Protein AF-A0A7C3TKZ7-F1 (afdb_monomer_lite)

Structure (mmCIF, N/CA/C/O backbone):
data_AF-A0A7C3TKZ7-F1
#
_entry.id   AF-A0A7C3TKZ7-F1
#
loop_
_atom_site.group_PDB
_atom_site.id
_atom_site.type_symbol
_atom_site.label_atom_id
_atom_site.label_alt_id
_atom_site.label_comp_id
_atom_site.label_asym_id
_atom_site.label_entity_id
_atom_site.label_seq_id
_atom_site.pdbx_PDB_ins_code
_atom_site.Cartn_x
_atom_site.Cartn_y
_atom_site.Cartn_z
_atom_site.occupancy
_atom_site.B_iso_or_equiv
_atom_site.auth_seq_id
_atom_site.auth_comp_id
_atom_site.auth_asym_id
_atom_site.auth_atom_id
_atom_site.pdbx_PDB_model_num
ATOM 1 N N . MET A 1 1 ? -30.730 15.192 33.725 1.00 57.97 1 MET A N 1
ATOM 2 C CA . MET A 1 1 ? -30.489 16.047 32.536 1.00 57.97 1 MET A CA 1
ATOM 3 C C . MET A 1 1 ? -29.014 16.047 32.094 1.00 57.97 1 MET A C 1
ATOM 5 O O . MET A 1 1 ? -28.766 15.940 30.903 1.00 57.97 1 MET A O 1
ATOM 9 N N . VAL A 1 2 ? -28.043 16.027 33.022 1.00 59.97 2 VAL A N 1
ATOM 10 C CA . VAL A 1 2 ? -26.583 15.966 32.746 1.00 59.97 2 VAL A CA 1
ATOM 11 C C . VAL A 1 2 ? -26.141 14.736 31.927 1.00 59.97 2 VAL A C 1
ATOM 13 O O . VAL A 1 2 ? -25.330 14.851 31.014 1.00 59.97 2 VAL A O 1
ATOM 16 N N . PHE A 1 3 ? -26.729 13.562 32.181 1.00 57.31 3 PHE A N 1
ATOM 17 C CA . PHE A 1 3 ? -26.354 12.312 31.500 1.00 57.31 3 PHE A CA 1
ATOM 18 C C . PHE A 1 3 ? -26.646 12.330 29.987 1.00 57.31 3 PHE A C 1
ATOM 20 O O . PHE A 1 3 ? -25.846 11.860 29.186 1.00 57.31 3 PHE A O 1
ATOM 27 N N . LYS A 1 4 ? -27.773 12.928 29.578 1.00 59.22 4 LYS A N 1
ATOM 28 C CA . LYS A 1 4 ? -28.195 12.996 28.169 1.00 59.22 4 LYS A CA 1
ATOM 29 C C . LYS A 1 4 ? -27.336 13.982 27.367 1.00 59.22 4 LYS A C 1
ATOM 31 O O . LYS A 1 4 ? -27.071 13.746 26.193 1.00 59.22 4 LYS A O 1
ATOM 36 N N . HIS A 1 5 ? -26.864 15.048 28.018 1.00 60.22 5 HIS A N 1
ATOM 37 C CA . HIS A 1 5 ? -25.990 16.039 27.395 1.00 60.22 5 HIS A CA 1
ATOM 38 C C . HIS A 1 5 ? -24.574 15.489 27.157 1.00 60.22 5 HIS A C 1
ATOM 40 O O . HIS A 1 5 ? -24.040 15.672 26.067 1.00 60.22 5 HIS A O 1
ATOM 46 N N . ASN A 1 6 ? -24.025 14.720 28.109 1.00 61.03 6 ASN A N 1
ATOM 47 C CA . ASN A 1 6 ? -22.733 14.039 27.944 1.00 61.03 6 ASN A CA 1
ATOM 48 C C . ASN A 1 6 ? -22.748 12.977 26.834 1.00 61.03 6 ASN A C 1
ATOM 50 O O . ASN A 1 6 ? -21.776 12.853 26.096 1.00 61.03 6 ASN A O 1
ATOM 54 N N . VAL A 1 7 ? -23.846 12.230 26.678 1.00 67.69 7 VAL A N 1
ATOM 55 C CA . VAL A 1 7 ? -23.975 11.237 25.595 1.00 67.69 7 VAL A CA 1
ATOM 56 C C . VAL A 1 7 ? -24.020 11.916 24.222 1.00 67.69 7 VAL A C 1
ATOM 58 O O . VAL A 1 7 ? -23.320 11.486 23.310 1.00 67.69 7 VAL A O 1
ATOM 61 N N . LEU A 1 8 ? -24.780 13.009 24.084 1.00 63.38 8 LEU A N 1
ATOM 62 C CA . LEU A 1 8 ? -24.840 13.790 22.843 1.00 63.38 8 LEU A CA 1
ATOM 63 C C . LEU A 1 8 ? -23.484 14.412 22.490 1.00 63.38 8 LEU A C 1
ATOM 65 O O . LEU A 1 8 ? -23.022 14.260 21.361 1.00 63.38 8 LEU A O 1
ATOM 69 N N . PHE A 1 9 ? -22.811 15.029 23.461 1.00 62.09 9 PHE A N 1
ATOM 70 C CA . PHE A 1 9 ? -21.499 15.642 23.252 1.00 62.09 9 PHE A CA 1
ATOM 71 C C . PHE A 1 9 ? -20.433 14.606 22.856 1.00 62.09 9 PHE A C 1
ATOM 73 O O . PHE A 1 9 ? -19.711 14.800 21.879 1.00 62.09 9 PHE A O 1
ATOM 80 N N . ASN A 1 10 ? -20.396 13.452 23.533 1.00 63.50 10 ASN A N 1
ATOM 81 C CA . ASN A 1 10 ? -19.488 12.359 23.178 1.00 63.50 10 ASN A CA 1
ATOM 82 C C . ASN A 1 10 ? -19.798 11.762 21.797 1.00 63.50 10 ASN A C 1
ATOM 84 O O . ASN A 1 10 ? -18.872 11.414 21.066 1.00 63.50 10 ASN A O 1
ATOM 88 N N . SER A 1 11 ? -21.076 11.672 21.412 1.00 62.91 11 SER A N 1
ATOM 89 C CA . SER A 1 11 ? -21.470 11.180 20.086 1.00 62.91 11 SER A CA 1
ATOM 90 C C . SER A 1 11 ? -21.060 12.134 18.956 1.00 62.91 11 SER A C 1
ATOM 92 O O . SER A 1 11 ? -20.564 11.671 17.930 1.00 62.91 11 SER A O 1
ATOM 94 N N . MET A 1 12 ? -21.166 13.451 19.175 1.00 56.91 12 MET A N 1
ATOM 95 C CA . MET A 1 12 ? -20.722 14.475 18.220 1.00 56.91 12 MET A CA 1
ATOM 96 C C . MET A 1 12 ? -19.197 14.485 18.066 1.00 56.91 12 MET A C 1
ATOM 98 O O . MET A 1 12 ? -18.680 14.463 16.949 1.00 56.91 12 MET A O 1
ATOM 102 N N . MET A 1 13 ? -18.460 14.429 19.179 1.00 60.38 13 MET A N 1
ATOM 103 C CA . MET A 1 13 ? -16.994 14.370 19.146 1.00 60.38 13 MET A CA 1
ATOM 104 C C . MET A 1 13 ? -16.486 13.083 18.475 1.00 60.38 13 MET A C 1
ATOM 106 O O . MET A 1 13 ? -15.504 13.101 17.727 1.00 60.38 13 MET A O 1
ATOM 110 N N . ALA A 1 14 ? -17.172 11.955 18.691 1.00 62.72 14 ALA A N 1
ATOM 111 C CA . ALA A 1 14 ? -16.869 10.700 18.008 1.00 62.72 14 ALA A CA 1
ATOM 112 C C . ALA A 1 14 ? -17.166 10.772 16.499 1.00 62.72 14 ALA A C 1
ATOM 114 O O . ALA A 1 14 ? -16.386 10.239 15.704 1.00 62.72 14 ALA A O 1
ATOM 115 N N . SER A 1 15 ? -18.243 11.451 16.080 1.00 63.72 15 SER A N 1
ATOM 116 C CA . SER A 1 15 ? -18.554 11.630 14.657 1.00 63.72 15 SER A CA 1
ATOM 117 C C . SER A 1 15 ? -17.550 12.532 13.938 1.00 63.72 15 SER A C 1
ATOM 119 O O . SER A 1 15 ? -17.094 12.163 12.857 1.00 63.72 15 SER A O 1
ATOM 121 N N . GLU A 1 16 ? -17.122 13.642 14.549 1.00 61.22 16 GLU A N 1
ATOM 122 C CA . GLU A 1 16 ? -16.124 14.548 13.955 1.00 61.22 16 GLU A CA 1
ATOM 123 C C . GLU A 1 16 ? -14.750 13.876 13.817 1.00 61.22 16 GLU A C 1
ATOM 125 O O . GLU A 1 16 ? -14.084 13.980 12.781 1.00 61.22 16 GLU A O 1
ATOM 130 N N . SER A 1 17 ? -14.337 13.114 14.836 1.00 79.62 17 SER A N 1
ATOM 131 C CA . SER A 1 17 ? -13.114 12.306 14.783 1.00 79.62 17 SER A CA 1
ATOM 132 C C . SER A 1 17 ? -13.168 11.278 13.647 1.00 79.62 17 SER A C 1
ATOM 134 O O . SER A 1 17 ? -12.199 11.110 12.901 1.00 79.62 17 SER A O 1
ATOM 136 N N . ASN A 1 18 ? -14.315 10.620 13.462 1.00 85.81 18 ASN A N 1
ATOM 137 C CA . ASN A 1 18 ? -14.509 9.645 12.394 1.00 85.81 18 ASN A CA 1
ATOM 138 C C . ASN A 1 18 ? -14.492 10.279 11.004 1.00 85.81 18 ASN A C 1
ATOM 140 O O . ASN A 1 18 ? -13.807 9.759 10.124 1.00 85.81 18 ASN A O 1
ATOM 144 N N . GLU A 1 19 ? -15.168 11.409 10.806 1.00 89.69 19 GLU A N 1
ATOM 145 C CA . GLU A 1 19 ? -15.162 12.120 9.525 1.00 89.69 19 GLU A CA 1
ATOM 146 C C . GLU A 1 19 ? -13.739 12.518 9.112 1.00 89.69 19 GLU A C 1
ATOM 148 O O . GLU A 1 19 ? -13.318 12.289 7.973 1.00 89.69 19 GLU A O 1
ATOM 153 N N . LYS A 1 20 ? -12.952 13.032 10.064 1.00 92.12 20 LYS A N 1
ATOM 154 C CA . LYS A 1 20 ? -11.538 13.344 9.843 1.00 92.12 20 LYS A CA 1
ATOM 155 C C . LYS A 1 20 ? -10.739 12.105 9.437 1.00 92.12 20 LYS A C 1
ATOM 157 O O . LYS A 1 20 ? -9.969 12.167 8.479 1.00 92.12 20 LYS A O 1
ATOM 162 N N . ASN A 1 21 ? -10.926 10.981 10.131 1.00 93.88 21 ASN A N 1
ATOM 163 C CA . ASN A 1 21 ? -10.225 9.734 9.820 1.00 93.88 21 ASN A CA 1
ATOM 164 C C . ASN A 1 21 ? -10.594 9.192 8.432 1.00 93.88 21 ASN A C 1
ATOM 166 O O . ASN A 1 21 ? -9.707 8.730 7.720 1.00 93.88 21 ASN A O 1
ATOM 170 N N . ILE A 1 22 ? -11.864 9.295 8.027 1.00 94.19 22 ILE A N 1
ATOM 171 C CA . ILE A 1 22 ? -12.341 8.900 6.693 1.00 94.19 22 ILE A CA 1
ATOM 172 C C . ILE A 1 22 ? -11.651 9.735 5.614 1.00 94.19 22 ILE A C 1
ATOM 174 O O . ILE A 1 22 ? -11.037 9.179 4.702 1.00 94.19 22 ILE A O 1
ATOM 178 N N . LYS A 1 23 ? -11.701 11.069 5.741 1.00 95.06 23 LYS A N 1
ATOM 179 C CA . LYS A 1 23 ? -11.071 11.996 4.787 1.00 95.06 23 LYS A CA 1
ATOM 180 C C . LYS A 1 23 ? -9.573 11.726 4.658 1.00 95.06 23 LYS A C 1
ATOM 182 O O . LYS A 1 23 ? -9.051 11.630 3.552 1.00 95.06 23 LYS A O 1
ATOM 187 N N . GLN A 1 24 ? -8.889 11.550 5.787 1.00 95.56 24 GLN A N 1
ATOM 188 C CA . GLN A 1 24 ? -7.461 11.246 5.803 1.00 95.56 24 GLN A CA 1
ATOM 189 C C . GLN A 1 24 ? -7.150 9.888 5.167 1.00 95.56 24 GLN A C 1
ATOM 191 O O . GLN A 1 24 ? -6.250 9.812 4.338 1.00 95.56 24 GLN A O 1
ATOM 196 N N . ALA A 1 25 ? -7.904 8.834 5.499 1.00 95.00 25 ALA A N 1
ATOM 197 C CA . ALA A 1 25 ? -7.730 7.519 4.888 1.00 95.00 25 ALA A CA 1
ATOM 198 C C . ALA A 1 25 ? -7.863 7.596 3.361 1.00 95.00 25 ALA A C 1
ATOM 200 O O . ALA A 1 25 ? -6.977 7.121 2.653 1.00 95.00 25 ALA A O 1
ATOM 201 N N . ALA A 1 26 ? -8.914 8.254 2.860 1.00 94.88 26 ALA A N 1
ATOM 202 C CA . ALA A 1 26 ? -9.144 8.427 1.428 1.00 94.88 26 ALA A CA 1
ATOM 203 C C . ALA A 1 26 ? -7.969 9.136 0.736 1.00 94.88 26 ALA A C 1
ATOM 205 O O . ALA A 1 26 ? -7.463 8.641 -0.269 1.00 94.88 26 ALA A O 1
ATOM 206 N N . ILE A 1 27 ? -7.485 10.245 1.308 1.00 96.94 27 ILE A N 1
ATOM 207 C CA . ILE A 1 27 ? -6.334 10.986 0.772 1.00 96.94 27 ILE A CA 1
ATOM 208 C C . ILE A 1 27 ? -5.080 10.108 0.754 1.00 96.94 27 ILE A C 1
ATOM 210 O O . ILE A 1 27 ? -4.385 10.052 -0.258 1.00 96.94 27 ILE A O 1
ATOM 214 N N . TYR A 1 28 ? -4.786 9.399 1.846 1.00 96.75 28 TYR A N 1
ATOM 215 C CA . TYR A 1 28 ? -3.578 8.581 1.927 1.00 96.75 28 TYR A CA 1
ATOM 216 C C . TYR A 1 28 ? -3.598 7.410 0.944 1.00 96.75 28 TYR A C 1
ATOM 218 O O . TYR A 1 28 ? -2.597 7.179 0.269 1.00 96.75 28 TYR A O 1
ATOM 226 N N . PHE A 1 29 ? -4.729 6.711 0.803 1.00 95.12 29 PHE A N 1
ATOM 227 C CA . PHE A 1 29 ? -4.864 5.641 -0.188 1.00 95.12 29 PHE A CA 1
ATOM 228 C C . PHE A 1 29 ? -4.804 6.166 -1.623 1.00 95.12 29 PHE A C 1
ATOM 230 O O . PHE A 1 29 ? -4.161 5.543 -2.469 1.00 95.12 29 PHE A O 1
ATOM 237 N N . PHE A 1 30 ? -5.421 7.316 -1.902 1.00 95.62 30 PHE A N 1
ATOM 238 C CA . PHE A 1 30 ? -5.358 7.941 -3.221 1.00 95.62 30 PHE A CA 1
ATOM 239 C C . PHE A 1 30 ? -3.915 8.290 -3.606 1.00 95.62 30 PHE A C 1
ATOM 241 O O . PHE A 1 30 ? -3.429 7.839 -4.643 1.00 95.62 30 PHE A O 1
ATOM 248 N N . LEU A 1 31 ? -3.194 9.007 -2.738 1.00 97.25 31 LEU A N 1
ATOM 249 C CA . LEU A 1 31 ? -1.794 9.367 -2.973 1.00 97.25 31 LEU A CA 1
ATOM 250 C C . LEU A 1 31 ? -0.902 8.127 -3.106 1.00 97.25 31 LEU A C 1
ATOM 252 O O . LEU A 1 31 ? -0.083 8.059 -4.020 1.00 97.25 31 LEU A O 1
ATOM 256 N N . ALA A 1 32 ? -1.094 7.122 -2.246 1.00 96.50 32 ALA A N 1
ATOM 257 C CA . ALA A 1 32 ? -0.355 5.867 -2.334 1.00 96.50 32 ALA A CA 1
ATOM 258 C C . ALA A 1 32 ? -0.583 5.165 -3.681 1.00 96.50 32 ALA A C 1
ATOM 260 O O . ALA A 1 32 ? 0.367 4.662 -4.275 1.00 96.50 32 ALA A O 1
ATOM 261 N N . THR A 1 33 ? -1.818 5.167 -4.190 1.00 95.00 33 THR A N 1
ATOM 262 C CA . THR A 1 33 ? -2.162 4.565 -5.486 1.00 95.00 33 THR A CA 1
ATOM 263 C C . THR A 1 33 ? -1.482 5.300 -6.638 1.00 95.00 33 THR A C 1
ATOM 265 O O . THR A 1 33 ? -0.854 4.658 -7.476 1.00 95.00 33 THR A O 1
ATOM 268 N N . VAL A 1 34 ? -1.544 6.636 -6.655 1.00 96.06 34 VAL A N 1
ATOM 269 C CA . VAL A 1 34 ? -0.913 7.465 -7.698 1.00 96.06 34 VAL A CA 1
ATOM 270 C C . VAL A 1 34 ? 0.603 7.257 -7.733 1.00 96.06 34 VAL A C 1
ATOM 272 O O . VAL A 1 34 ? 1.171 7.032 -8.799 1.00 96.06 34 VAL A O 1
ATOM 275 N N . ILE A 1 35 ? 1.262 7.278 -6.573 1.00 96.31 35 ILE A N 1
ATOM 276 C CA . ILE A 1 35 ? 2.716 7.081 -6.486 1.00 96.31 35 ILE A CA 1
ATOM 277 C C . ILE A 1 35 ? 3.098 5.647 -6.888 1.00 96.31 35 ILE A C 1
ATOM 279 O O . ILE A 1 35 ? 4.091 5.441 -7.582 1.00 96.31 35 ILE A O 1
ATOM 283 N N . THR A 1 36 ? 2.293 4.654 -6.498 1.00 95.69 36 THR A N 1
ATOM 284 C CA . THR A 1 36 ? 2.520 3.251 -6.879 1.00 95.69 36 THR A CA 1
ATOM 285 C C . THR A 1 36 ? 2.389 3.055 -8.388 1.00 95.69 36 THR A C 1
ATOM 287 O O . THR A 1 36 ? 3.231 2.388 -8.981 1.00 95.69 36 THR A O 1
ATOM 290 N N . TRP A 1 37 ? 1.382 3.666 -9.025 1.00 95.44 37 TRP A N 1
ATOM 291 C CA . TRP A 1 37 ? 1.254 3.670 -10.485 1.00 95.44 37 TRP A CA 1
ATOM 292 C C . TRP A 1 37 ? 2.488 4.286 -11.143 1.00 95.44 37 TRP A C 1
ATOM 294 O O . TRP A 1 37 ? 3.072 3.690 -12.042 1.00 95.44 37 TRP A O 1
ATOM 304 N N . TYR A 1 38 ? 2.927 5.444 -10.645 1.00 95.38 38 TYR A N 1
ATOM 305 C CA . TYR A 1 38 ? 4.118 6.111 -11.158 1.00 95.38 38 TYR A CA 1
ATOM 306 C C . TYR A 1 38 ? 5.366 5.222 -11.065 1.00 95.38 38 TYR A C 1
ATOM 308 O O . TYR A 1 38 ? 6.146 5.160 -12.004 1.00 95.38 38 TYR A O 1
ATOM 316 N N . PHE A 1 39 ? 5.543 4.480 -9.971 1.00 95.56 39 PHE A N 1
ATOM 317 C CA . PHE A 1 39 ? 6.617 3.491 -9.842 1.00 95.56 39 PHE A CA 1
ATOM 318 C C . PHE A 1 39 ? 6.502 2.322 -10.828 1.00 95.56 39 PHE A C 1
ATOM 320 O O . PHE A 1 39 ? 7.491 1.942 -11.452 1.00 95.56 39 PHE A O 1
ATOM 327 N N . VAL A 1 40 ? 5.300 1.767 -10.996 1.00 94.12 40 VAL A N 1
ATOM 328 C CA . VAL A 1 40 ? 5.040 0.661 -11.931 1.00 94.12 40 VAL A CA 1
ATOM 329 C C . VAL A 1 40 ? 5.264 1.084 -13.385 1.00 94.12 40 VAL A C 1
ATOM 331 O O . VAL A 1 40 ? 5.726 0.272 -14.187 1.00 94.12 40 VAL A O 1
ATOM 334 N N . GLU A 1 41 ? 5.000 2.345 -13.726 1.00 94.00 41 GLU A N 1
ATOM 335 C CA . GLU A 1 41 ? 5.226 2.868 -15.074 1.00 94.00 41 GLU A CA 1
ATOM 336 C C . GLU A 1 41 ? 6.697 2.769 -15.500 1.00 94.00 41 GLU A C 1
ATOM 338 O O . GLU A 1 41 ? 6.982 2.421 -16.647 1.00 94.00 41 GLU A O 1
ATOM 343 N N . TRP A 1 42 ? 7.613 2.964 -14.551 1.00 93.19 42 TRP A N 1
ATOM 344 C CA . TRP A 1 42 ? 9.062 2.853 -14.740 1.00 93.19 42 TRP A CA 1
ATOM 345 C C . TRP A 1 42 ? 9.617 1.453 -14.441 1.00 93.19 42 TRP A C 1
ATOM 347 O O . TRP A 1 42 ? 10.829 1.274 -14.310 1.00 93.19 42 TRP A O 1
ATOM 357 N N . SER A 1 43 ? 8.754 0.446 -14.292 1.00 91.06 43 SER A N 1
ATOM 358 C CA . SER A 1 43 ? 9.196 -0.918 -14.015 1.00 91.06 43 SER A CA 1
ATOM 359 C C . SER A 1 43 ? 9.965 -1.510 -15.205 1.00 91.06 43 SER A C 1
ATOM 361 O O . SER A 1 43 ? 9.463 -1.464 -16.328 1.00 91.06 43 SER A O 1
ATOM 363 N N . PRO A 1 44 ? 11.121 -2.158 -14.971 1.00 90.06 44 PRO A N 1
ATOM 364 C CA . PRO A 1 44 ? 11.851 -2.881 -16.007 1.00 90.06 44 PRO A CA 1
ATOM 365 C C . PRO A 1 44 ? 11.308 -4.308 -16.205 1.00 90.06 44 PRO A C 1
ATOM 367 O O . PRO A 1 44 ? 11.776 -5.029 -17.080 1.00 90.06 44 PRO A O 1
ATOM 370 N N . ILE A 1 45 ? 10.349 -4.737 -15.372 1.00 88.69 45 ILE A N 1
ATOM 371 C CA . ILE A 1 45 ? 9.797 -6.100 -15.350 1.00 88.69 45 ILE A CA 1
ATOM 372 C C . ILE A 1 45 ? 8.482 -6.162 -16.135 1.00 88.69 45 ILE A C 1
ATOM 374 O O . ILE A 1 45 ? 8.238 -7.108 -16.880 1.00 88.69 45 ILE A O 1
ATOM 378 N N . TYR A 1 46 ? 7.631 -5.143 -15.997 1.00 89.44 46 TYR A N 1
ATOM 379 C CA . TYR A 1 46 ? 6.335 -5.098 -16.672 1.00 89.44 46 TYR A CA 1
ATOM 380 C C . TYR A 1 46 ? 6.467 -4.485 -18.069 1.00 89.44 46 TYR A C 1
ATOM 382 O O . TYR A 1 46 ? 6.404 -3.268 -18.242 1.00 89.44 46 TYR A O 1
ATOM 390 N N . MET A 1 47 ? 6.629 -5.347 -19.075 1.00 88.06 47 MET A N 1
ATOM 391 C CA . MET A 1 47 ? 6.878 -4.942 -20.465 1.00 88.06 47 MET A CA 1
ATOM 392 C C . MET A 1 47 ? 5.627 -4.442 -21.198 1.00 88.06 47 MET A C 1
ATOM 394 O O . MET A 1 47 ? 5.736 -3.714 -22.182 1.00 88.06 47 MET A O 1
ATOM 398 N N . SER A 1 48 ? 4.433 -4.819 -20.738 1.00 92.25 48 SER A N 1
ATOM 399 C CA . SER A 1 48 ? 3.165 -4.417 -21.354 1.00 92.25 48 SER A CA 1
ATOM 400 C C . SER A 1 48 ? 2.286 -3.600 -20.411 1.00 92.25 48 SER A C 1
ATOM 402 O O . SER A 1 48 ? 2.288 -3.792 -19.193 1.00 92.25 48 SER A O 1
ATOM 404 N N . LEU A 1 49 ? 1.450 -2.731 -20.987 1.00 92.44 49 LEU A N 1
ATOM 405 C CA . LEU A 1 49 ? 0.435 -1.986 -20.238 1.00 92.44 49 LEU A CA 1
ATOM 406 C C . LEU A 1 49 ? -0.505 -2.924 -19.460 1.00 92.44 49 LEU A C 1
ATOM 408 O O . LEU A 1 49 ? -0.858 -2.633 -18.321 1.00 92.44 49 LEU A O 1
ATOM 412 N N . ASN A 1 50 ? -0.855 -4.078 -20.035 1.00 93.31 50 ASN A N 1
ATOM 413 C CA . ASN A 1 50 ? -1.710 -5.069 -19.378 1.00 93.31 50 ASN A CA 1
ATOM 414 C C . ASN A 1 50 ? -1.059 -5.645 -18.112 1.00 93.31 50 ASN A C 1
ATOM 416 O O . ASN A 1 50 ? -1.728 -5.750 -17.087 1.00 93.31 50 ASN A O 1
ATOM 420 N N . GLN A 1 51 ? 0.242 -5.963 -18.149 1.00 92.25 51 GLN A N 1
ATOM 421 C CA . GLN A 1 51 ? 0.981 -6.419 -16.963 1.00 92.25 51 GLN A CA 1
ATOM 422 C C . GLN A 1 51 ? 1.052 -5.328 -15.888 1.00 92.25 51 GLN A C 1
ATOM 424 O O . GLN A 1 51 ? 0.839 -5.618 -14.711 1.00 92.25 51 GLN A O 1
ATOM 429 N N . LYS A 1 52 ? 1.289 -4.068 -16.281 1.00 93.38 52 LYS A N 1
ATOM 430 C CA . LYS A 1 52 ? 1.300 -2.919 -15.360 1.00 93.38 52 LYS A CA 1
ATOM 431 C C . LYS A 1 52 ? -0.052 -2.743 -14.663 1.00 93.38 52 LYS A C 1
ATOM 433 O O . LYS A 1 52 ? -0.111 -2.683 -13.435 1.00 93.38 52 LYS A O 1
ATOM 438 N N . ILE A 1 53 ? -1.143 -2.734 -15.434 1.00 93.12 53 ILE A N 1
ATOM 439 C CA . ILE A 1 53 ? -2.512 -2.642 -14.906 1.00 93.12 53 ILE A CA 1
ATOM 440 C C . ILE A 1 53 ? -2.793 -3.809 -13.961 1.00 93.12 53 ILE A C 1
ATOM 442 O O . ILE A 1 53 ? -3.246 -3.583 -12.842 1.00 93.12 53 ILE A O 1
ATOM 446 N N . LEU A 1 54 ? -2.484 -5.043 -14.369 1.00 91.56 54 LEU A N 1
ATOM 447 C CA . LEU A 1 54 ? -2.737 -6.225 -13.550 1.00 91.56 54 LEU A CA 1
ATOM 448 C C . LEU A 1 54 ? -1.917 -6.204 -12.249 1.00 91.56 54 LEU A C 1
ATOM 450 O O . LEU A 1 54 ? -2.461 -6.501 -11.187 1.00 91.56 54 LEU A O 1
ATOM 454 N N . SER A 1 55 ? -0.658 -5.759 -12.288 1.00 90.12 55 SER A N 1
ATOM 455 C CA . SER A 1 55 ? 0.154 -5.565 -11.081 1.00 90.12 55 SER A CA 1
ATOM 456 C C . SER A 1 55 ? -0.471 -4.544 -10.123 1.00 90.12 55 SER A C 1
ATOM 458 O O . SER A 1 55 ? -0.615 -4.821 -8.927 1.00 90.12 55 SER A O 1
ATOM 460 N N . CYS A 1 56 ? -0.933 -3.400 -10.639 1.00 90.88 56 CYS A N 1
ATOM 461 C CA . CYS A 1 56 ? -1.644 -2.402 -9.841 1.00 90.88 56 CYS A CA 1
ATOM 462 C C . CYS A 1 56 ? -2.978 -2.929 -9.295 1.00 90.88 56 CYS A C 1
ATOM 464 O O . CYS A 1 56 ? -3.309 -2.658 -8.140 1.00 90.88 56 CYS A O 1
ATOM 466 N N . CYS A 1 57 ? -3.723 -3.720 -10.070 1.00 91.06 57 CYS A N 1
ATOM 467 C CA . CYS A 1 57 ? -4.944 -4.374 -9.608 1.00 91.06 57 CYS A CA 1
ATOM 468 C C . CYS A 1 57 ? -4.660 -5.352 -8.464 1.00 91.06 57 CYS A C 1
ATOM 470 O O . CYS A 1 57 ? -5.398 -5.343 -7.484 1.00 91.06 57 CYS A O 1
ATOM 472 N N . ILE A 1 58 ? -3.587 -6.147 -8.535 1.00 90.69 58 ILE A N 1
ATOM 473 C CA . ILE A 1 58 ? -3.184 -7.059 -7.452 1.00 90.69 58 ILE A CA 1
ATOM 474 C C . ILE A 1 58 ? -2.807 -6.266 -6.191 1.00 90.69 58 ILE A C 1
ATOM 476 O O . ILE A 1 58 ? -3.285 -6.573 -5.093 1.00 90.69 58 ILE A O 1
ATOM 480 N N . ALA A 1 59 ? -2.003 -5.208 -6.338 1.00 88.25 59 ALA A N 1
ATOM 481 C CA . ALA A 1 59 ? -1.620 -4.339 -5.226 1.00 88.25 59 ALA A CA 1
ATOM 482 C C . ALA A 1 59 ? -2.844 -3.669 -4.570 1.00 88.25 59 ALA A C 1
ATOM 484 O O . ALA A 1 59 ? -2.983 -3.690 -3.343 1.00 88.25 59 ALA A O 1
ATOM 485 N N . GLY A 1 60 ? -3.764 -3.142 -5.382 1.00 88.38 60 GLY A N 1
ATOM 486 C CA . GLY A 1 60 ? -5.008 -2.524 -4.927 1.00 88.38 60 GLY A CA 1
ATOM 487 C C . GLY A 1 60 ? -5.984 -3.525 -4.306 1.00 88.38 60 GLY A C 1
ATOM 488 O O . GLY A 1 60 ? -6.572 -3.241 -3.263 1.00 88.38 60 GLY A O 1
ATOM 489 N N . ALA A 1 61 ? -6.116 -4.727 -4.872 1.00 89.62 61 ALA A N 1
ATOM 490 C CA . ALA A 1 61 ? -6.968 -5.789 -4.340 1.00 89.62 61 ALA A CA 1
ATOM 491 C C . ALA A 1 61 ? -6.542 -6.190 -2.923 1.00 89.62 61 ALA A C 1
ATOM 493 O O . ALA A 1 61 ? -7.388 -6.299 -2.036 1.00 89.62 61 ALA A O 1
ATOM 494 N N . LYS A 1 62 ? -5.233 -6.312 -2.670 1.00 89.25 62 LYS A N 1
ATOM 495 C CA . LYS A 1 62 ? -4.693 -6.559 -1.325 1.00 89.25 62 LYS A CA 1
ATOM 496 C C . LYS A 1 62 ? -5.154 -5.503 -0.319 1.00 89.25 62 LYS A C 1
ATOM 498 O O . LYS A 1 62 ? -5.525 -5.841 0.805 1.00 89.25 62 LYS A O 1
ATOM 503 N N . TRP A 1 63 ? -5.118 -4.227 -0.703 1.00 89.06 63 TRP A N 1
ATOM 504 C CA . TRP A 1 63 ? -5.590 -3.140 0.157 1.00 89.06 63 TRP A CA 1
ATOM 505 C C . TRP A 1 63 ? -7.104 -3.206 0.349 1.00 89.06 63 TRP A C 1
ATOM 507 O O . TRP A 1 63 ? -7.567 -3.132 1.483 1.00 89.06 63 TRP A O 1
ATOM 517 N N . ASN A 1 64 ? -7.868 -3.433 -0.721 1.00 90.31 64 ASN A N 1
ATOM 518 C CA . ASN A 1 64 ? -9.326 -3.539 -0.672 1.00 90.31 64 ASN A CA 1
ATOM 519 C C . ASN A 1 64 ? -9.806 -4.677 0.234 1.00 90.31 64 ASN A C 1
ATOM 521 O O . ASN A 1 64 ? -10.708 -4.458 1.037 1.00 90.31 64 ASN A O 1
ATOM 525 N N . VAL A 1 65 ? -9.176 -5.855 0.181 1.00 91.31 65 VAL A N 1
ATOM 526 C CA . VAL A 1 65 ? -9.500 -6.977 1.080 1.00 91.31 65 VAL A CA 1
ATOM 527 C C . VAL A 1 65 ? -9.337 -6.566 2.544 1.00 91.31 65 VAL A C 1
ATOM 529 O O . VAL A 1 65 ? -10.224 -6.814 3.357 1.00 91.31 65 VAL A O 1
ATOM 532 N N . GLN A 1 66 ? -8.244 -5.879 2.883 1.00 89.44 66 GLN A N 1
ATOM 533 C CA . GLN A 1 66 ? -8.005 -5.386 4.243 1.00 89.44 66 GLN A CA 1
ATOM 534 C C . GLN A 1 66 ? -8.999 -4.293 4.648 1.00 89.44 66 GLN A C 1
ATOM 536 O O . GLN A 1 66 ? -9.468 -4.277 5.787 1.00 89.44 66 GLN A O 1
ATOM 541 N N . MET A 1 67 ? -9.349 -3.398 3.722 1.00 91.62 67 MET A N 1
ATOM 542 C CA . MET A 1 67 ? -10.324 -2.345 3.986 1.00 91.62 67 MET A CA 1
ATOM 543 C C . MET A 1 67 ? -11.715 -2.921 4.254 1.00 91.62 67 MET A C 1
ATOM 545 O O . MET A 1 67 ? -12.337 -2.572 5.253 1.00 91.62 67 MET A O 1
ATOM 549 N N . ILE A 1 68 ? -12.173 -3.852 3.415 1.00 93.75 68 ILE A N 1
ATOM 550 C CA . ILE A 1 68 ? -13.458 -4.538 3.586 1.00 93.75 68 ILE A CA 1
ATOM 551 C C . ILE A 1 68 ? -13.461 -5.336 4.891 1.00 93.75 68 ILE A C 1
ATOM 553 O O . ILE A 1 68 ? -14.401 -5.212 5.674 1.00 93.75 68 ILE A O 1
ATOM 557 N N . ALA A 1 69 ? -12.394 -6.090 5.176 1.00 92.25 69 ALA A N 1
ATOM 558 C CA . ALA A 1 69 ? -12.274 -6.826 6.430 1.00 92.25 69 ALA A CA 1
ATOM 559 C C . ALA A 1 69 ? -12.403 -5.892 7.642 1.00 92.25 69 ALA A C 1
ATOM 561 O O . ALA A 1 69 ? -13.146 -6.200 8.570 1.00 92.25 69 ALA A O 1
ATOM 562 N N . ALA A 1 70 ? -11.741 -4.730 7.631 1.00 92.56 70 ALA A N 1
ATOM 563 C CA . ALA A 1 70 ? -11.847 -3.749 8.710 1.00 92.56 70 ALA A CA 1
ATOM 564 C C . ALA A 1 70 ? -13.258 -3.159 8.844 1.00 92.56 70 ALA A C 1
ATOM 566 O O . ALA A 1 70 ? -13.728 -2.958 9.959 1.00 92.56 70 ALA A O 1
ATOM 567 N N . LEU A 1 71 ? -13.949 -2.897 7.734 1.00 92.44 71 LEU A N 1
ATOM 568 C CA . LEU A 1 71 ? -15.316 -2.372 7.763 1.00 92.44 71 LEU A CA 1
ATOM 569 C C . LEU A 1 71 ? -16.329 -3.378 8.325 1.00 92.44 71 LEU A C 1
ATOM 571 O O . LEU A 1 71 ? -17.297 -2.957 8.954 1.00 92.44 71 LEU A O 1
ATOM 575 N N . VAL A 1 72 ? -16.105 -4.677 8.108 1.00 93.75 72 VAL A N 1
ATOM 576 C CA . VAL A 1 72 ? -17.019 -5.752 8.531 1.00 93.75 72 VAL A CA 1
ATOM 577 C C . VAL A 1 72 ? -16.705 -6.264 9.938 1.00 93.75 72 VAL A C 1
ATOM 579 O O . VAL A 1 72 ? -17.621 -6.516 10.715 1.00 93.75 72 VAL A O 1
ATOM 582 N N . LEU A 1 73 ? -15.423 -6.447 10.267 1.00 92.00 73 LEU A N 1
ATOM 583 C CA . LEU A 1 73 ? -14.990 -7.172 11.468 1.00 92.00 73 LEU A CA 1
ATOM 584 C C . LEU A 1 73 ? -14.518 -6.264 12.608 1.00 92.00 73 LEU A C 1
ATOM 586 O O . LEU A 1 73 ? -14.361 -6.743 13.730 1.00 92.00 73 LEU A O 1
ATOM 590 N N . MET A 1 74 ? -14.232 -4.987 12.338 1.00 90.06 74 MET A N 1
ATOM 591 C CA . MET A 1 74 ? -13.709 -4.067 13.348 1.00 90.06 74 MET A CA 1
ATOM 592 C C . MET A 1 74 ? -14.816 -3.168 13.916 1.00 90.06 74 MET A C 1
ATOM 594 O O . MET A 1 74 ? -15.721 -2.725 13.210 1.00 90.06 74 MET A O 1
ATOM 598 N N . ASP A 1 75 ? -14.710 -2.907 15.217 1.00 87.81 75 ASP A N 1
ATOM 599 C CA . ASP A 1 75 ? -15.603 -2.059 16.012 1.00 87.81 75 ASP A CA 1
ATOM 600 C C . ASP A 1 75 ? -15.483 -0.558 15.648 1.00 87.81 75 ASP A C 1
ATOM 602 O O . ASP A 1 75 ? -15.097 -0.182 14.534 1.00 87.81 75 ASP A O 1
ATOM 606 N N . GLU A 1 76 ? -15.807 0.347 16.578 1.00 85.56 76 GLU A N 1
ATOM 607 C CA . GLU A 1 76 ? -15.654 1.794 16.375 1.00 85.56 76 GLU A CA 1
ATOM 608 C C . GLU A 1 76 ? -14.241 2.237 15.944 1.00 85.56 76 GLU A C 1
ATOM 610 O O . GLU A 1 76 ? -14.083 3.317 15.370 1.00 85.56 76 GLU A O 1
ATOM 615 N N . ARG A 1 77 ? -13.203 1.412 16.146 1.00 88.69 77 ARG A N 1
ATOM 616 C CA . ARG A 1 77 ? -11.816 1.734 15.774 1.00 88.69 77 ARG A CA 1
ATOM 617 C C . ARG A 1 77 ? -11.531 1.595 14.278 1.00 88.69 77 ARG A C 1
ATOM 619 O O . ARG A 1 77 ? -10.442 1.989 13.850 1.00 88.69 77 ARG A O 1
ATOM 626 N N . ARG A 1 78 ? -12.474 1.086 13.472 1.00 93.12 78 ARG A N 1
ATOM 627 C CA . ARG A 1 78 ? -12.278 0.809 12.034 1.00 93.12 78 ARG A CA 1
ATOM 628 C C . ARG A 1 78 ? -11.718 1.994 11.250 1.00 93.12 78 ARG A C 1
ATOM 630 O O . ARG A 1 78 ? -10.777 1.829 10.484 1.00 93.12 78 ARG A O 1
ATOM 637 N N . TRP A 1 79 ? -12.222 3.207 11.472 1.00 93.31 79 TRP A N 1
ATOM 638 C CA . TRP A 1 79 ? -11.785 4.380 10.706 1.00 93.31 79 TRP A CA 1
ATOM 639 C C . TRP A 1 79 ? -10.386 4.847 11.105 1.00 93.31 79 TRP A C 1
ATOM 641 O O . TRP A 1 79 ? -9.589 5.220 10.246 1.00 93.31 79 TRP A O 1
ATOM 651 N N . VAL A 1 80 ? -10.051 4.759 12.395 1.00 94.31 80 VAL A N 1
ATOM 652 C CA . VAL A 1 80 ? -8.689 5.009 12.890 1.00 94.31 80 VAL A CA 1
ATOM 653 C C . VAL A 1 80 ? -7.718 3.988 12.298 1.00 94.31 80 VAL A C 1
ATOM 655 O O . VAL A 1 80 ? -6.623 4.354 11.869 1.00 94.31 80 VAL A O 1
ATOM 658 N N . PHE A 1 81 ? -8.127 2.719 12.243 1.00 94.19 81 PHE A N 1
ATOM 659 C CA . PHE A 1 81 ? -7.336 1.652 11.648 1.00 94.19 81 PHE A CA 1
ATOM 660 C C . PHE A 1 81 ? -7.100 1.904 10.159 1.00 94.19 81 PHE A C 1
ATOM 662 O O . PHE A 1 81 ? -5.947 1.970 9.740 1.00 94.19 81 PHE A O 1
ATOM 669 N N . LEU A 1 82 ? -8.163 2.142 9.386 1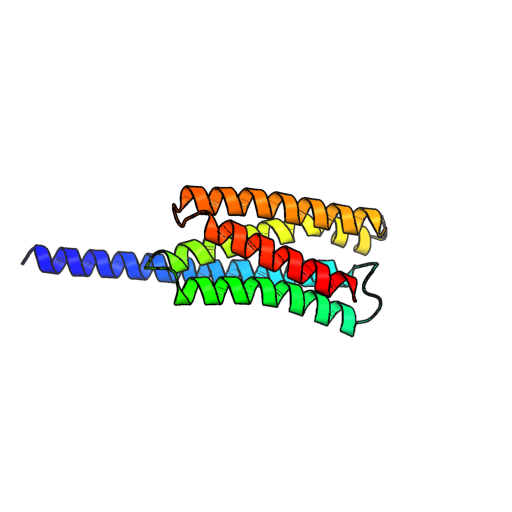.00 95.31 82 LEU A N 1
ATOM 670 C CA . LEU A 1 82 ? -8.097 2.430 7.951 1.00 95.31 82 LEU A CA 1
ATOM 671 C C . LEU A 1 82 ? -7.212 3.637 7.644 1.00 95.31 82 LEU A C 1
ATOM 673 O O . LEU A 1 82 ? -6.381 3.566 6.743 1.00 95.31 82 LEU A O 1
ATOM 677 N N . ARG A 1 83 ? -7.320 4.715 8.429 1.00 96.19 83 ARG A N 1
ATOM 678 C CA . ARG A 1 83 ? -6.421 5.868 8.317 1.00 96.19 83 ARG A CA 1
ATOM 679 C C . ARG A 1 83 ? -4.963 5.456 8.509 1.00 96.19 83 ARG A C 1
ATOM 681 O O . ARG A 1 83 ? -4.117 5.836 7.705 1.00 96.19 83 ARG A O 1
ATOM 688 N N . ASN A 1 84 ? -4.656 4.695 9.560 1.00 95.44 84 ASN A N 1
ATOM 689 C CA . ASN A 1 84 ? -3.285 4.264 9.838 1.00 95.44 84 ASN A CA 1
ATOM 690 C C . ASN A 1 84 ? -2.750 3.331 8.741 1.00 95.44 84 ASN A C 1
ATOM 692 O O . ASN A 1 84 ? -1.586 3.449 8.370 1.00 95.44 84 ASN A O 1
ATOM 696 N N . ILE A 1 85 ? -3.588 2.452 8.182 1.00 94.50 85 ILE A N 1
ATOM 697 C CA . ILE A 1 85 ? -3.205 1.619 7.034 1.00 94.50 85 ILE A CA 1
ATOM 698 C C . ILE A 1 85 ? -2.944 2.482 5.801 1.00 94.50 85 ILE A C 1
ATOM 700 O O . ILE A 1 85 ? -1.931 2.279 5.139 1.00 94.50 85 ILE A O 1
ATOM 704 N N . GLY A 1 86 ? -3.783 3.487 5.543 1.00 95.69 86 GLY A N 1
ATOM 705 C CA . GLY A 1 86 ? -3.552 4.468 4.485 1.00 95.69 86 GLY A CA 1
ATOM 706 C C . GLY A 1 86 ? -2.189 5.152 4.627 1.00 95.69 86 GLY A C 1
ATOM 707 O O . GLY A 1 86 ? -1.433 5.206 3.661 1.00 95.69 86 GLY A O 1
ATOM 708 N N . VAL A 1 87 ? -1.825 5.596 5.839 1.00 97.19 87 VAL A N 1
ATOM 709 C CA . VAL A 1 87 ? -0.492 6.169 6.119 1.00 97.19 87 VAL A CA 1
ATOM 710 C C . VAL A 1 87 ? 0.622 5.172 5.810 1.00 97.19 87 VAL A C 1
ATOM 712 O O . VAL A 1 87 ? 1.598 5.535 5.164 1.00 97.19 87 VAL A O 1
ATOM 715 N N . ILE A 1 88 ? 0.490 3.918 6.246 1.00 96.50 88 ILE A N 1
ATOM 716 C CA . ILE A 1 88 ? 1.500 2.880 5.997 1.00 96.50 88 ILE A CA 1
ATOM 717 C C . ILE A 1 88 ? 1.662 2.630 4.491 1.00 96.50 88 ILE A C 1
ATOM 719 O O . ILE A 1 88 ? 2.789 2.544 4.008 1.00 96.50 88 ILE A O 1
ATOM 723 N N . CYS A 1 89 ? 0.560 2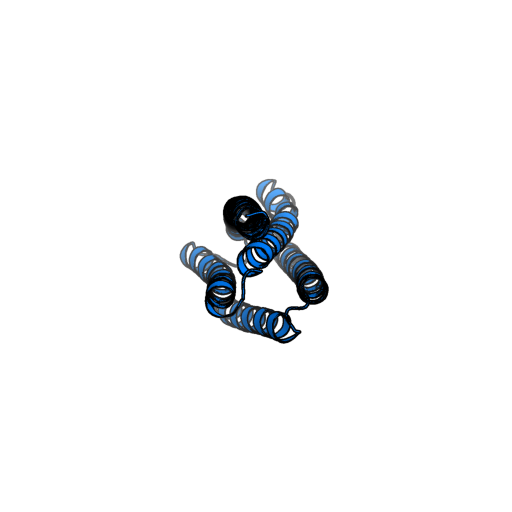.562 3.737 1.00 95.44 89 CYS A N 1
ATOM 724 C CA . CYS A 1 89 ? 0.588 2.463 2.277 1.00 95.44 89 CYS A CA 1
ATOM 725 C C . CYS A 1 89 ? 1.273 3.667 1.629 1.00 95.44 89 CYS A C 1
ATOM 727 O O . CYS A 1 89 ? 2.087 3.484 0.728 1.00 95.44 89 CYS A O 1
ATOM 729 N N . LEU A 1 90 ? 1.002 4.880 2.110 1.00 97.19 90 LEU A N 1
ATOM 730 C CA . LEU A 1 90 ? 1.646 6.088 1.609 1.00 97.19 90 LEU A CA 1
ATOM 731 C C . LEU A 1 90 ? 3.153 6.101 1.900 1.00 97.19 90 LEU A C 1
ATOM 733 O O . LEU A 1 90 ? 3.927 6.422 1.007 1.00 97.19 90 LEU A O 1
ATOM 737 N N . ILE A 1 91 ? 3.580 5.705 3.103 1.00 97.31 91 ILE A N 1
ATOM 738 C CA . ILE A 1 91 ? 5.004 5.555 3.449 1.00 97.31 91 ILE A CA 1
ATOM 739 C C . ILE A 1 91 ? 5.677 4.578 2.484 1.00 97.31 91 ILE A C 1
ATOM 741 O O . ILE A 1 91 ? 6.715 4.898 1.909 1.00 97.31 91 ILE A O 1
ATOM 745 N N . GLY A 1 92 ? 5.063 3.411 2.276 1.00 96.06 92 GLY A N 1
ATOM 746 C CA . GLY A 1 92 ? 5.558 2.421 1.329 1.00 96.06 92 GLY A CA 1
ATOM 747 C C . GLY A 1 92 ? 5.698 2.982 -0.081 1.00 96.06 92 GLY A C 1
ATOM 748 O O . GLY A 1 92 ? 6.737 2.798 -0.706 1.00 96.06 92 GLY A O 1
ATOM 749 N N . ALA A 1 93 ? 4.692 3.710 -0.563 1.00 96.62 93 ALA A N 1
ATOM 750 C CA . ALA A 1 93 ? 4.722 4.316 -1.887 1.00 96.62 93 ALA A CA 1
ATOM 751 C C . ALA A 1 93 ? 5.800 5.411 -2.002 1.00 96.62 93 ALA A C 1
ATOM 753 O O . ALA A 1 93 ? 6.532 5.447 -2.985 1.00 96.62 93 ALA A O 1
ATOM 754 N N . ILE A 1 94 ? 5.968 6.260 -0.982 1.00 98.00 94 ILE A N 1
ATOM 755 C CA . ILE A 1 94 ? 7.012 7.298 -0.954 1.00 98.00 94 ILE A CA 1
ATOM 756 C C . ILE A 1 94 ? 8.414 6.683 -1.057 1.00 98.00 94 ILE A C 1
ATOM 758 O O . ILE A 1 94 ? 9.258 7.216 -1.771 1.00 98.00 94 ILE A O 1
ATOM 762 N N . ILE A 1 95 ? 8.656 5.539 -0.408 1.00 97.88 95 ILE A N 1
ATOM 763 C CA . ILE A 1 95 ? 9.938 4.814 -0.487 1.00 97.88 95 ILE A CA 1
ATOM 764 C C . ILE A 1 95 ? 10.274 4.376 -1.922 1.00 97.88 95 ILE A C 1
ATOM 766 O O . ILE A 1 95 ? 11.445 4.199 -2.245 1.00 97.88 95 ILE A O 1
ATOM 770 N N . LEU A 1 96 ? 9.274 4.221 -2.793 1.00 96.56 96 LEU A N 1
ATOM 771 C CA . LEU A 1 96 ? 9.467 3.820 -4.187 1.00 96.56 96 LEU A CA 1
ATOM 772 C C . LEU A 1 96 ? 9.869 4.989 -5.104 1.00 96.56 96 LEU A C 1
ATOM 774 O O . LEU A 1 96 ? 10.440 4.760 -6.168 1.00 96.56 96 LEU A O 1
ATOM 778 N N . ILE A 1 97 ? 9.619 6.239 -4.694 1.00 96.69 97 ILE A N 1
ATOM 779 C CA . ILE A 1 97 ? 9.882 7.448 -5.496 1.00 96.69 97 ILE A CA 1
ATOM 780 C C . ILE A 1 97 ? 11.340 7.562 -5.982 1.00 96.69 97 ILE A C 1
ATOM 782 O O . ILE A 1 97 ? 11.521 7.898 -7.154 1.00 96.69 97 ILE A O 1
ATOM 786 N N . PRO A 1 98 ? 12.379 7.298 -5.160 1.00 96.06 98 PRO A N 1
ATOM 787 C CA . PRO A 1 98 ? 13.769 7.422 -5.597 1.00 96.06 98 PRO A CA 1
ATOM 788 C C . PRO A 1 98 ? 14.094 6.595 -6.844 1.00 96.06 98 PRO A C 1
ATOM 790 O O . PRO A 1 98 ? 14.760 7.103 -7.744 1.00 96.06 98 PRO A O 1
ATOM 793 N N . TYR A 1 99 ? 13.571 5.367 -6.939 1.00 96.00 99 TYR A N 1
ATOM 794 C CA . TYR A 1 99 ? 13.728 4.548 -8.141 1.00 96.00 99 TYR A CA 1
ATOM 795 C C . TYR A 1 99 ? 13.062 5.213 -9.350 1.00 96.00 99 TYR A C 1
ATOM 797 O O . TYR A 1 99 ? 13.696 5.389 -10.386 1.00 96.00 99 TYR A O 1
ATOM 805 N N . SER A 1 100 ? 11.804 5.642 -9.211 1.00 94.38 100 SER A N 1
ATOM 806 C CA . SER A 1 100 ? 11.053 6.253 -10.313 1.00 94.38 100 SER A CA 1
ATOM 807 C C . SER A 1 100 ? 11.719 7.527 -10.838 1.00 94.38 100 SER A C 1
ATOM 809 O O . SER A 1 100 ? 11.741 7.758 -12.043 1.00 94.38 100 SER A O 1
ATOM 811 N N . ILE A 1 101 ? 12.275 8.355 -9.947 1.00 95.50 101 ILE A N 1
ATOM 812 C CA . ILE A 1 101 ? 13.021 9.564 -10.327 1.00 95.50 101 ILE A CA 1
ATOM 813 C C . ILE A 1 101 ? 14.320 9.189 -11.045 1.00 95.50 101 ILE A C 1
ATOM 815 O O . ILE A 1 101 ? 14.610 9.760 -12.092 1.00 95.50 101 ILE A O 1
ATOM 819 N N . SER A 1 102 ? 15.076 8.224 -10.515 1.00 94.88 102 SER A N 1
ATOM 820 C CA . SER A 1 102 ? 16.322 7.756 -11.133 1.00 94.88 102 SER A CA 1
ATOM 821 C C . SER A 1 102 ? 16.091 7.192 -12.537 1.00 94.88 102 SER A C 1
ATOM 823 O O . SER A 1 102 ? 16.830 7.514 -13.471 1.00 94.88 102 SER A O 1
ATOM 825 N N . SER A 1 103 ? 15.020 6.410 -12.702 1.00 92.62 103 SER A N 1
ATOM 826 C CA . SER A 1 103 ? 14.630 5.843 -13.990 1.00 92.62 103 SER A CA 1
ATOM 827 C C . SER A 1 103 ? 14.170 6.923 -14.971 1.00 92.62 103 SER A C 1
ATOM 829 O O . SER A 1 103 ? 14.573 6.881 -16.131 1.00 92.62 103 SER A O 1
ATOM 831 N N . LEU A 1 104 ? 13.367 7.901 -14.531 1.00 92.75 104 LEU A N 1
ATOM 832 C CA . LEU A 1 104 ? 12.948 9.032 -15.371 1.00 92.75 104 LEU A CA 1
ATOM 833 C C . LEU A 1 104 ? 14.151 9.877 -15.820 1.00 92.75 104 LEU A C 1
ATOM 835 O O . LEU A 1 104 ? 14.209 10.309 -16.968 1.00 92.75 104 LEU A O 1
ATOM 839 N N . ALA A 1 105 ? 15.108 10.118 -14.923 1.00 93.00 105 ALA A N 1
ATOM 840 C CA . ALA A 1 105 ? 16.306 10.906 -15.206 1.00 93.00 105 ALA A CA 1
ATOM 841 C C . ALA A 1 105 ? 17.328 10.171 -16.095 1.00 93.00 105 ALA A C 1
ATOM 843 O O . ALA A 1 105 ? 18.362 10.746 -16.431 1.00 93.00 105 ALA A O 1
ATOM 844 N N . GLY A 1 106 ? 17.072 8.906 -16.455 1.00 88.56 106 GLY A N 1
ATOM 845 C CA . GLY A 1 106 ? 18.000 8.079 -17.226 1.00 88.56 106 GLY A CA 1
ATOM 846 C C . GLY A 1 106 ? 19.291 7.738 -16.476 1.00 88.56 106 GLY A C 1
ATOM 847 O O . GLY A 1 106 ? 20.283 7.397 -17.112 1.00 88.56 106 GLY A O 1
ATOM 848 N N . MET A 1 107 ? 19.297 7.853 -15.143 1.00 89.56 107 MET A N 1
ATOM 849 C CA . MET A 1 107 ? 20.476 7.593 -14.312 1.00 89.56 107 MET A CA 1
ATOM 850 C C . MET A 1 107 ? 20.645 6.097 -14.040 1.00 89.56 107 MET A C 1
ATOM 852 O O . MET A 1 107 ? 21.695 5.528 -14.322 1.00 89.56 107 MET A O 1
ATOM 856 N N . GLU A 1 108 ? 19.604 5.455 -13.506 1.00 82.62 108 GLU A N 1
ATOM 857 C CA . GLU A 1 108 ? 19.596 4.024 -13.200 1.00 82.62 108 GLU A CA 1
ATOM 858 C C . GLU A 1 108 ? 18.168 3.473 -13.277 1.00 82.62 108 GLU A C 1
ATOM 860 O O . GLU A 1 108 ? 17.275 3.952 -12.578 1.00 82.62 108 GLU A O 1
ATOM 865 N N . ASN A 1 109 ? 17.964 2.450 -14.108 1.00 83.31 109 ASN A N 1
ATOM 866 C CA . ASN A 1 109 ? 16.685 1.761 -14.330 1.00 83.31 109 ASN A CA 1
ATOM 867 C C . ASN A 1 109 ? 16.826 0.229 -14.206 1.00 83.31 109 ASN A C 1
ATOM 869 O O . ASN A 1 109 ? 16.063 -0.540 -14.792 1.00 83.31 109 ASN A O 1
ATOM 873 N N . GLY A 1 110 ? 17.848 -0.225 -13.475 1.00 89.75 110 GLY A N 1
ATOM 874 C CA . GLY A 1 110 ? 18.167 -1.640 -13.345 1.00 89.75 110 GLY A CA 1
ATOM 875 C C . GLY A 1 110 ? 17.138 -2.408 -12.514 1.00 89.75 110 GLY A C 1
ATOM 876 O O . GLY A 1 110 ? 16.659 -1.935 -11.480 1.00 89.75 110 GLY A O 1
ATOM 877 N N . THR A 1 111 ? 16.872 -3.655 -12.911 1.00 92.00 111 THR A N 1
ATOM 878 C CA . THR A 1 111 ? 15.973 -4.577 -12.196 1.00 92.00 111 THR A CA 1
ATOM 879 C C . THR A 1 111 ? 16.361 -4.762 -10.730 1.00 92.00 111 THR A C 1
ATOM 881 O O . THR A 1 111 ? 15.487 -4.863 -9.873 1.00 92.00 111 THR A O 1
ATOM 884 N N . MET A 1 112 ? 17.659 -4.761 -10.408 1.00 92.94 112 MET A N 1
ATOM 885 C CA . MET A 1 112 ? 18.118 -4.900 -9.024 1.00 92.94 112 MET A CA 1
ATOM 886 C C . MET A 1 112 ? 17.685 -3.715 -8.152 1.00 92.94 112 MET A C 1
ATOM 888 O O . MET A 1 112 ? 17.170 -3.932 -7.058 1.00 92.94 112 MET A O 1
ATOM 892 N N . PHE A 1 113 ? 17.831 -2.473 -8.633 1.00 94.75 113 PHE A N 1
ATOM 893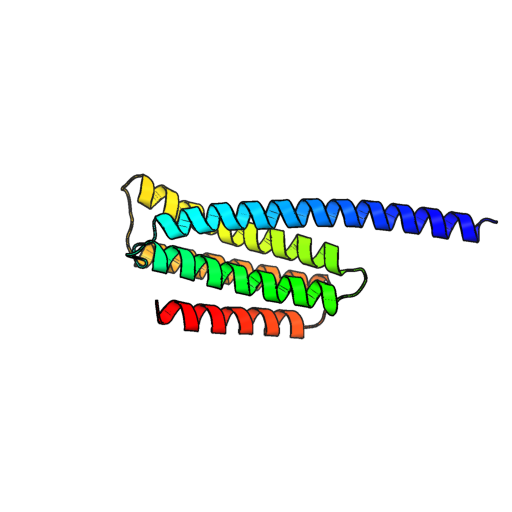 C CA . PHE A 1 113 ? 17.400 -1.293 -7.880 1.00 94.75 113 PHE A CA 1
ATOM 894 C C . PHE A 1 113 ? 15.876 -1.292 -7.692 1.00 94.75 113 PHE A C 1
ATOM 896 O O . PHE A 1 113 ? 15.401 -1.119 -6.571 1.00 94.75 113 PHE A O 1
ATOM 903 N N . PHE A 1 114 ? 15.118 -1.615 -8.745 1.00 94.00 114 PHE A N 1
ATOM 904 C CA . PHE A 1 114 ? 13.664 -1.787 -8.672 1.00 94.00 114 PHE A CA 1
ATOM 905 C C . PHE A 1 114 ? 13.248 -2.790 -7.579 1.00 94.00 114 PHE A C 1
ATOM 907 O O . PHE A 1 114 ? 12.408 -2.488 -6.726 1.00 94.00 114 PHE A O 1
ATOM 914 N N . LEU A 1 115 ? 13.860 -3.981 -7.576 1.00 93.19 115 LEU A N 1
ATOM 915 C CA . LEU A 1 115 ? 13.564 -5.036 -6.605 1.00 93.19 115 LEU A CA 1
ATOM 916 C C . LEU A 1 115 ? 13.972 -4.641 -5.182 1.00 93.19 115 LEU A C 1
ATOM 918 O O . LEU A 1 115 ? 13.214 -4.882 -4.243 1.00 93.19 115 LEU A O 1
ATOM 922 N N . LEU A 1 116 ? 15.128 -3.999 -5.006 1.00 94.44 116 LEU A N 1
ATOM 923 C CA . LEU A 1 116 ? 15.565 -3.508 -3.699 1.00 94.44 116 LEU A CA 1
ATOM 924 C C . LEU A 1 116 ? 14.609 -2.443 -3.150 1.00 94.44 116 LEU A C 1
ATOM 926 O O . LEU A 1 116 ? 14.230 -2.522 -1.981 1.00 94.44 116 LEU A O 1
ATOM 930 N N . SER A 1 117 ? 14.149 -1.500 -3.978 1.00 95.50 117 SER A N 1
ATOM 931 C CA . SER A 1 117 ? 13.142 -0.509 -3.578 1.00 95.50 117 SER A CA 1
ATOM 932 C C . SER A 1 117 ? 11.841 -1.166 -3.113 1.00 95.50 117 SER A C 1
ATOM 934 O O . SER A 1 117 ? 11.293 -0.769 -2.081 1.00 95.50 117 SER A O 1
ATOM 936 N N . LEU A 1 118 ? 11.377 -2.211 -3.809 1.00 93.56 118 LEU A N 1
ATOM 937 C CA . LEU A 1 118 ? 10.214 -3.000 -3.389 1.00 93.56 118 LEU A CA 1
ATOM 938 C C . LEU A 1 118 ? 10.440 -3.699 -2.046 1.00 93.56 118 LEU A C 1
ATOM 940 O O . LEU A 1 118 ? 9.595 -3.596 -1.157 1.00 93.56 118 LEU A O 1
ATOM 944 N N . VAL A 1 119 ? 11.576 -4.379 -1.872 1.00 94.88 119 VAL A N 1
ATOM 945 C CA . VAL A 1 119 ? 11.904 -5.092 -0.627 1.00 94.88 119 VAL A CA 1
ATOM 946 C C . VAL A 1 119 ? 11.969 -4.127 0.555 1.00 94.88 119 VAL A C 1
ATOM 948 O O . VAL A 1 119 ? 11.394 -4.412 1.609 1.00 94.88 119 VAL A O 1
ATOM 951 N N . VAL A 1 120 ? 12.611 -2.967 0.389 1.00 97.31 120 VAL A N 1
ATOM 952 C CA . VAL A 1 120 ? 12.695 -1.938 1.436 1.00 97.31 120 VAL A CA 1
ATOM 953 C C . VAL A 1 120 ? 11.306 -1.391 1.763 1.00 97.31 120 VAL A C 1
ATOM 955 O O . VAL A 1 120 ? 10.935 -1.341 2.937 1.00 97.31 120 VAL A O 1
ATOM 958 N N . SER A 1 121 ? 10.511 -1.049 0.746 1.00 96.56 121 SER A N 1
ATOM 959 C CA . SER A 1 121 ? 9.138 -0.561 0.919 1.00 96.56 121 SER A CA 1
ATOM 960 C C . SER A 1 121 ? 8.284 -1.553 1.715 1.00 96.56 121 SER A C 1
ATOM 962 O O . SER A 1 121 ? 7.736 -1.210 2.766 1.00 96.56 121 SER A O 1
ATOM 964 N N . VAL A 1 122 ? 8.251 -2.818 1.288 1.00 94.00 122 VAL A N 1
ATOM 965 C CA . VAL A 1 122 ? 7.490 -3.884 1.953 1.00 94.00 122 VAL A CA 1
ATOM 966 C C . VAL A 1 122 ? 7.973 -4.118 3.385 1.00 94.00 122 VAL A C 1
ATOM 968 O O . VAL A 1 122 ? 7.144 -4.266 4.285 1.00 94.00 122 VAL A O 1
ATOM 971 N N . SER A 1 123 ? 9.286 -4.108 3.623 1.00 96.12 123 SER A N 1
ATOM 972 C CA . SER A 1 123 ? 9.864 -4.319 4.958 1.00 96.12 123 SER A CA 1
ATOM 973 C C . SER A 1 123 ? 9.466 -3.209 5.930 1.00 96.12 123 SER A C 1
ATOM 975 O O . SER A 1 123 ? 8.991 -3.488 7.034 1.00 96.12 123 SER A O 1
ATOM 977 N N . VAL A 1 124 ? 9.579 -1.945 5.509 1.00 97.56 124 VAL A N 1
ATOM 978 C CA . VAL A 1 124 ? 9.168 -0.794 6.326 1.00 97.56 124 VAL A CA 1
ATOM 979 C C . VAL A 1 124 ? 7.667 -0.839 6.602 1.00 97.56 124 VAL A C 1
ATOM 981 O O . VAL A 1 124 ? 7.244 -0.667 7.749 1.00 97.56 124 VAL A O 1
ATOM 984 N N . MET A 1 125 ? 6.856 -1.133 5.582 1.00 96.00 125 MET A N 1
ATOM 985 C CA . MET A 1 125 ? 5.411 -1.280 5.748 1.00 96.00 125 MET A CA 1
ATOM 986 C C . MET A 1 125 ? 5.054 -2.392 6.737 1.00 96.00 125 MET A C 1
ATOM 988 O O . MET A 1 125 ? 4.164 -2.204 7.564 1.00 96.00 125 MET A O 1
ATOM 992 N N . MET A 1 126 ? 5.749 -3.530 6.685 1.00 95.25 126 MET A N 1
ATOM 993 C CA . MET A 1 126 ? 5.510 -4.665 7.575 1.00 95.25 126 MET A CA 1
ATOM 994 C C . MET A 1 126 ? 5.784 -4.296 9.039 1.00 95.25 126 MET A C 1
ATOM 996 O O . MET A 1 126 ? 4.942 -4.550 9.904 1.00 95.25 126 MET A 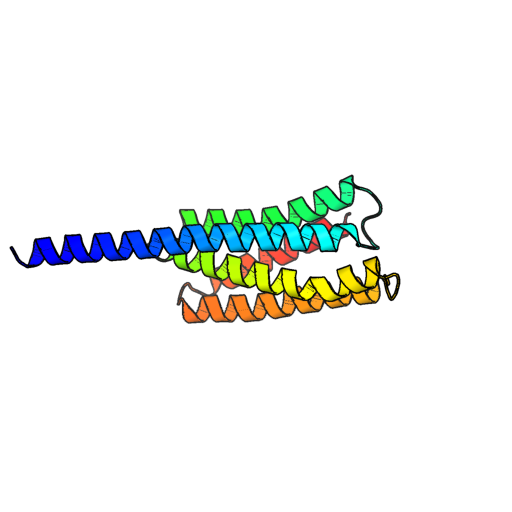O 1
ATOM 1000 N N . VAL A 1 127 ? 6.909 -3.631 9.317 1.00 96.62 127 VAL A N 1
ATOM 1001 C CA . VAL A 1 127 ? 7.254 -3.157 10.668 1.00 96.62 127 VAL A CA 1
ATOM 1002 C C . VAL A 1 127 ? 6.244 -2.116 11.160 1.00 96.62 127 VAL A C 1
ATOM 1004 O O . VAL A 1 127 ? 5.731 -2.229 12.276 1.00 96.62 127 VAL A O 1
ATOM 1007 N N . ALA A 1 128 ? 5.905 -1.131 10.323 1.00 96.62 128 ALA A N 1
ATOM 1008 C CA . ALA A 1 128 ? 4.948 -0.084 10.674 1.00 96.62 128 A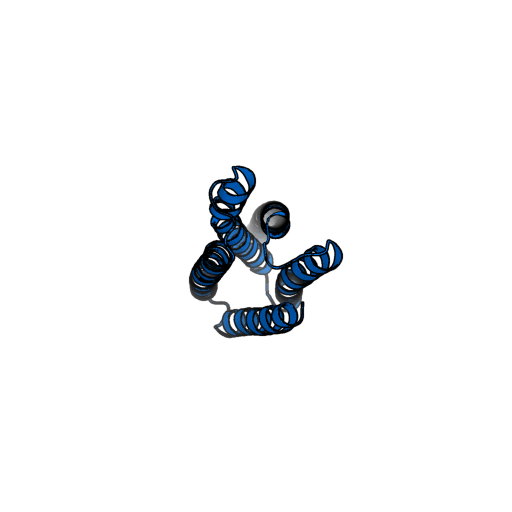LA A CA 1
ATOM 1009 C C . ALA A 1 128 ? 3.543 -0.653 10.941 1.00 96.62 128 ALA A C 1
ATOM 1011 O O . ALA A 1 128 ? 2.878 -0.257 11.902 1.00 96.62 128 ALA A O 1
ATOM 1012 N N . TYR A 1 129 ? 3.108 -1.630 10.141 1.00 95.50 129 TYR A N 1
ATOM 1013 C CA . TYR A 1 129 ? 1.838 -2.323 10.337 1.00 95.50 129 TYR A CA 1
ATOM 1014 C C . TYR A 1 129 ? 1.832 -3.131 11.632 1.00 95.50 129 TYR A C 1
ATOM 1016 O O . TYR A 1 129 ? 0.879 -3.034 12.405 1.00 95.50 129 TYR A O 1
ATOM 1024 N N . TYR A 1 130 ? 2.896 -3.887 11.916 1.00 95.88 130 TYR A N 1
ATOM 1025 C CA . TYR A 1 130 ? 3.023 -4.630 13.169 1.00 95.88 130 TYR A CA 1
ATOM 1026 C C . TYR A 1 130 ? 2.946 -3.704 14.389 1.00 95.88 130 TYR A C 1
ATOM 1028 O O . TYR A 1 130 ? 2.183 -3.960 15.327 1.00 95.88 130 TYR A O 1
ATOM 1036 N N . TYR A 1 131 ? 3.676 -2.585 14.353 1.00 96.06 131 TYR A N 1
ATOM 1037 C CA . TYR A 1 131 ? 3.622 -1.576 15.405 1.00 96.06 131 TYR A CA 1
ATOM 1038 C C . TYR A 1 131 ? 2.205 -1.011 15.569 1.00 96.06 131 TYR A C 1
ATOM 1040 O O . TYR A 1 131 ? 1.710 -0.901 16.692 1.00 96.06 131 TYR A O 1
ATOM 1048 N N . ASN A 1 132 ? 1.510 -0.721 14.466 1.00 94.06 132 ASN A N 1
ATOM 1049 C CA . ASN A 1 132 ? 0.132 -0.241 14.502 1.00 94.06 132 ASN A CA 1
ATOM 1050 C C . ASN A 1 132 ? -0.834 -1.276 15.110 1.00 94.06 132 ASN A C 1
ATOM 1052 O O . ASN A 1 132 ? -1.643 -0.926 15.967 1.00 94.06 132 ASN A O 1
ATOM 1056 N N . VAL A 1 133 ? -0.709 -2.557 14.745 1.00 94.31 133 VAL A N 1
ATOM 1057 C CA . VAL A 1 133 ? -1.505 -3.659 15.317 1.00 94.31 133 VAL A CA 1
ATOM 1058 C C . VAL A 1 133 ? -1.305 -3.759 16.832 1.00 94.31 133 VAL A C 1
ATOM 1060 O O . VAL A 1 133 ? -2.282 -3.875 17.579 1.00 94.31 133 VAL A O 1
ATOM 1063 N N . LYS A 1 134 ? -0.054 -3.669 17.304 1.00 94.38 134 LYS A N 1
ATOM 1064 C CA . LYS A 1 134 ? 0.270 -3.679 18.740 1.00 94.38 134 LYS A CA 1
ATOM 1065 C C . LYS A 1 134 ? -0.271 -2.445 19.456 1.00 94.38 134 LYS A C 1
ATOM 1067 O O . LYS A 1 134 ? -0.918 -2.587 20.492 1.00 94.38 134 LYS A O 1
ATOM 1072 N N . LYS A 1 135 ? -0.073 -1.255 18.883 1.00 93.50 135 LYS A N 1
ATOM 1073 C CA . LYS A 1 135 ? -0.553 0.019 19.436 1.00 93.50 135 LYS A CA 1
ATOM 1074 C C . LYS A 1 135 ? -2.076 0.050 19.568 1.00 93.50 135 LYS A C 1
ATOM 1076 O O . LYS A 1 135 ? -2.591 0.529 20.573 1.00 93.50 135 LYS A O 1
ATOM 1081 N N . MET A 1 136 ? -2.795 -0.478 18.577 1.00 91.75 136 MET A N 1
ATOM 1082 C CA . MET A 1 136 ? -4.260 -0.492 18.562 1.00 91.75 136 MET A CA 1
ATOM 1083 C C . MET A 1 136 ? -4.881 -1.651 19.353 1.00 91.75 136 MET A C 1
ATOM 1085 O O . MET A 1 136 ? -6.094 -1.646 19.556 1.00 91.75 136 MET A O 1
ATOM 1089 N N . LYS A 1 137 ? -4.081 -2.628 19.809 1.00 92.12 137 LYS A N 1
ATOM 1090 C CA . LYS A 1 137 ? -4.541 -3.823 20.541 1.00 92.12 137 LYS A CA 1
ATOM 1091 C C . LYS A 1 137 ? -5.647 -4.591 19.795 1.00 92.12 137 LYS A C 1
ATOM 1093 O O . LYS A 1 137 ? -6.623 -5.023 20.400 1.00 92.12 137 LYS A O 1
ATOM 1098 N N . ILE A 1 138 ? -5.514 -4.739 18.474 1.00 88.31 138 ILE A N 1
ATOM 1099 C CA . ILE A 1 138 ? -6.521 -5.397 17.611 1.00 88.31 138 ILE A CA 1
ATOM 1100 C C . ILE A 1 138 ? -6.270 -6.899 17.402 1.00 88.31 138 ILE A C 1
ATOM 1102 O O . ILE A 1 138 ? -7.049 -7.569 16.739 1.00 88.31 138 ILE A O 1
ATOM 1106 N N . GLY A 1 139 ? -5.221 -7.453 18.015 1.00 90.31 139 GLY A N 1
ATOM 1107 C CA . GLY A 1 139 ? -4.864 -8.870 17.917 1.00 90.31 139 GLY A CA 1
ATOM 1108 C C . GLY A 1 139 ? -3.911 -9.167 16.757 1.00 90.31 139 GLY A C 1
ATOM 1109 O O . GLY A 1 139 ? -3.952 -8.531 15.706 1.00 90.31 139 GLY A O 1
ATOM 1110 N N . LEU A 1 140 ? -3.025 -10.149 16.951 1.00 91.31 140 LEU A N 1
ATOM 1111 C CA . LEU A 1 140 ? -1.978 -10.493 15.977 1.00 91.31 140 LEU A CA 1
ATOM 1112 C C . LEU A 1 140 ? -2.543 -11.076 14.668 1.00 91.31 140 LEU A C 1
ATOM 1114 O O . LEU A 1 140 ? -1.887 -10.991 13.633 1.00 91.31 140 LEU A O 1
ATOM 1118 N N . GLY A 1 141 ? -3.776 -11.595 14.691 1.00 91.50 141 GLY A N 1
ATOM 1119 C CA . GLY A 1 141 ? -4.464 -12.119 13.507 1.00 91.50 141 GLY A CA 1
ATOM 1120 C C . GLY A 1 141 ? -4.558 -11.112 12.356 1.00 91.50 141 GLY A C 1
ATOM 1121 O O . GLY A 1 141 ? -4.404 -11.504 11.205 1.00 91.50 141 GLY A O 1
ATOM 1122 N N . TRP A 1 142 ? -4.689 -9.811 12.641 1.00 92.62 142 TRP A N 1
ATOM 1123 C CA . TRP A 1 142 ? -4.688 -8.765 11.605 1.00 92.62 142 TRP A CA 1
ATOM 1124 C C . TRP A 1 142 ? -3.344 -8.609 10.902 1.00 92.62 142 TRP A C 1
ATOM 1126 O O . TRP A 1 142 ? -3.302 -8.311 9.710 1.00 92.62 142 TRP A O 1
ATOM 1136 N N . PHE A 1 143 ? -2.243 -8.794 11.632 1.00 92.50 143 PHE A N 1
ATOM 1137 C CA . PHE A 1 143 ? -0.906 -8.787 11.044 1.00 92.50 143 PHE A CA 1
ATOM 1138 C C . PHE A 1 143 ? -0.698 -10.026 10.176 1.00 92.50 143 PHE A C 1
ATOM 1140 O O . PHE A 1 143 ? -0.293 -9.902 9.025 1.00 92.50 143 PHE A O 1
ATOM 1147 N N . ILE A 1 144 ? -1.053 -11.204 10.697 1.00 92.62 144 ILE A N 1
ATOM 1148 C CA . ILE A 1 144 ? -0.942 -12.469 9.961 1.00 92.62 144 ILE A CA 1
ATOM 1149 C C . ILE A 1 144 ? -1.787 -12.419 8.684 1.00 92.62 144 ILE A C 1
ATOM 1151 O O . ILE A 1 144 ? -1.279 -12.722 7.611 1.00 92.62 144 ILE A O 1
ATOM 1155 N N . GLY A 1 145 ? -3.040 -11.963 8.771 1.00 91.44 145 GLY A N 1
ATOM 1156 C CA . GLY A 1 145 ? -3.913 -11.802 7.609 1.00 91.44 145 GLY A CA 1
ATOM 1157 C C . GLY A 1 145 ? -3.318 -10.865 6.558 1.00 91.44 145 GLY A C 1
ATOM 1158 O O . GLY A 1 145 ? -3.343 -11.178 5.373 1.00 91.44 145 GLY A O 1
ATOM 1159 N N . TRP A 1 146 ? -2.711 -9.752 6.978 1.00 91.69 146 TRP A N 1
ATOM 1160 C CA . TRP A 1 146 ? -2.033 -8.841 6.053 1.00 91.69 146 TRP A CA 1
ATOM 1161 C C . TRP A 1 146 ? -0.824 -9.487 5.367 1.00 91.69 146 TRP A C 1
ATOM 1163 O O . TRP A 1 146 ? -0.669 -9.350 4.152 1.00 91.69 146 TRP A O 1
ATOM 1173 N N . VAL A 1 147 ? 0.006 -10.218 6.120 1.00 92.19 147 VAL A N 1
ATOM 1174 C CA . VAL A 1 147 ? 1.163 -10.951 5.578 1.00 92.19 147 VAL A CA 1
ATOM 1175 C C . VAL A 1 147 ? 0.709 -12.039 4.604 1.00 92.19 147 VAL A C 1
ATOM 1177 O O . VAL A 1 147 ? 1.297 -12.174 3.536 1.00 92.19 147 VAL A O 1
ATOM 1180 N N . LEU A 1 148 ? -0.373 -12.762 4.901 1.00 92.50 148 LEU A N 1
ATOM 1181 C CA . LEU A 1 148 ? -0.942 -13.750 3.981 1.00 92.50 148 LEU A CA 1
ATOM 1182 C C . LEU A 1 148 ? -1.420 -13.102 2.677 1.00 92.50 148 LEU A C 1
ATOM 1184 O O . LEU A 1 148 ? -1.093 -13.595 1.598 1.00 92.50 148 LEU A O 1
ATOM 1188 N N . CYS A 1 149 ? -2.121 -11.965 2.747 1.00 91.44 149 CYS A N 1
ATOM 1189 C CA . CYS A 1 149 ? -2.507 -11.234 1.539 1.00 91.44 149 CYS A CA 1
ATOM 1190 C C . CYS A 1 149 ? -1.282 -10.765 0.733 1.00 91.44 149 CYS A C 1
ATOM 1192 O O . CYS A 1 149 ? -1.337 -10.730 -0.494 1.00 91.44 149 CYS A O 1
ATOM 1194 N N . LEU A 1 150 ? -0.181 -10.403 1.401 1.00 88.62 150 LEU A N 1
ATOM 1195 C CA . LEU A 1 150 ? 1.073 -10.039 0.741 1.00 88.62 150 LEU A CA 1
ATOM 1196 C C . LEU A 1 150 ? 1.706 -11.237 0.021 1.00 88.62 150 LEU A C 1
ATOM 1198 O O . LEU A 1 150 ? 2.079 -11.100 -1.138 1.00 88.62 150 LEU A O 1
ATOM 1202 N N . VAL A 1 151 ? 1.785 -12.402 0.669 1.00 89.25 151 VAL A N 1
ATOM 1203 C CA . VAL A 1 151 ? 2.327 -13.629 0.059 1.00 89.25 151 VAL A CA 1
ATOM 1204 C C . VAL A 1 151 ? 1.531 -14.014 -1.187 1.00 89.25 151 VAL A C 1
ATOM 1206 O O . VAL A 1 151 ? 2.120 -14.284 -2.230 1.00 89.25 151 VAL A O 1
ATOM 1209 N N . ILE A 1 152 ? 0.198 -13.972 -1.108 1.00 88.75 152 ILE A N 1
ATOM 1210 C CA . ILE A 1 152 ? -0.681 -14.263 -2.248 1.00 88.75 152 ILE A CA 1
ATOM 1211 C C . ILE A 1 152 ? -0.463 -13.253 -3.383 1.00 88.75 152 ILE A C 1
ATOM 1213 O O . ILE A 1 152 ? -0.373 -13.644 -4.544 1.00 88.75 152 ILE A O 1
ATOM 1217 N N . ALA A 1 153 ? -0.343 -11.961 -3.063 1.00 87.31 153 ALA A N 1
ATOM 1218 C CA . ALA A 1 153 ? -0.089 -10.925 -4.062 1.00 87.31 153 ALA A CA 1
ATOM 1219 C C . ALA A 1 153 ? 1.250 -11.136 -4.787 1.00 87.31 153 ALA A C 1
ATOM 1221 O O . ALA A 1 153 ? 1.288 -11.073 -6.012 1.00 87.31 153 ALA A O 1
ATOM 1222 N N . VAL A 1 154 ? 2.320 -11.443 -4.048 1.00 84.88 154 VAL A N 1
ATOM 1223 C CA . VAL A 1 154 ? 3.643 -11.735 -4.624 1.00 84.88 154 VAL A CA 1
ATOM 1224 C C . VAL A 1 154 ? 3.598 -12.994 -5.487 1.00 84.88 154 VAL A C 1
ATOM 1226 O O . VAL A 1 154 ? 4.151 -12.994 -6.583 1.00 84.88 154 VAL A O 1
ATOM 1229 N N . ALA A 1 155 ? 2.896 -14.041 -5.040 1.00 87.12 155 ALA A N 1
ATOM 1230 C CA . ALA A 1 155 ? 2.703 -15.247 -5.838 1.00 87.12 155 ALA A CA 1
ATOM 1231 C C . ALA A 1 155 ? 2.020 -14.916 -7.172 1.00 87.12 155 ALA A C 1
ATOM 1233 O O . ALA A 1 155 ? 2.556 -15.256 -8.221 1.00 87.12 155 ALA A O 1
ATOM 1234 N N . PHE A 1 156 ? 0.910 -14.172 -7.165 1.00 84.50 156 PHE A N 1
ATOM 1235 C CA . PHE A 1 156 ? 0.256 -13.747 -8.408 1.00 84.50 156 PHE A CA 1
ATOM 1236 C C . PHE A 1 156 ? 1.149 -12.868 -9.288 1.00 84.50 156 PHE A C 1
ATOM 1238 O O . PHE A 1 156 ? 1.160 -13.041 -10.502 1.00 84.50 156 PHE A O 1
ATOM 1245 N N . GLN A 1 157 ? 1.923 -11.961 -8.692 1.00 81.94 157 GLN A N 1
ATOM 1246 C CA . GLN A 1 157 ? 2.848 -11.099 -9.429 1.00 81.9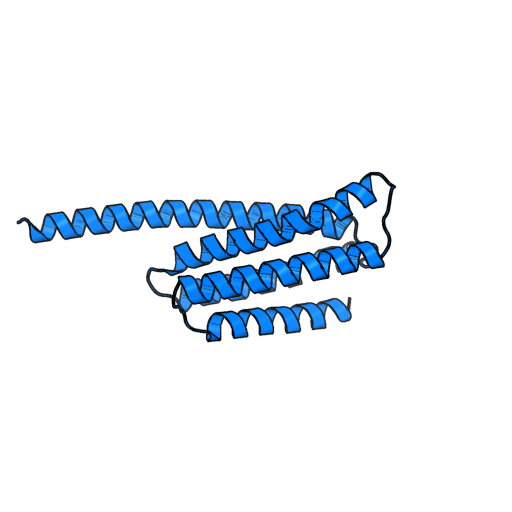4 157 GLN A CA 1
ATOM 1247 C C . GLN A 1 157 ? 4.037 -11.855 -10.034 1.00 81.94 157 GLN A C 1
ATOM 1249 O O . GLN A 1 157 ? 4.634 -11.350 -10.975 1.00 81.94 157 GLN A O 1
ATOM 1254 N N . SER A 1 158 ? 4.377 -13.046 -9.534 1.00 75.81 158 SER A N 1
ATOM 1255 C CA . SER A 1 158 ? 5.433 -13.891 -10.113 1.00 75.81 158 SER A CA 1
ATOM 1256 C C . SER A 1 158 ? 5.019 -14.610 -11.403 1.00 75.81 158 SER A C 1
ATOM 1258 O O . SER A 1 158 ? 5.878 -15.113 -12.120 1.00 75.81 158 SER A O 1
ATOM 1260 N N . PHE A 1 159 ? 3.716 -14.641 -11.708 1.00 77.50 159 PHE A N 1
ATOM 1261 C CA . PHE A 1 159 ? 3.164 -15.203 -12.946 1.00 77.50 159 PHE A CA 1
ATOM 1262 C C . PHE A 1 159 ? 2.882 -14.136 -14.020 1.00 77.50 159 PHE A C 1
ATOM 1264 O O . PHE A 1 159 ? 2.290 -14.459 -15.052 1.00 77.50 159 PHE A O 1
ATOM 1271 N N . LEU A 1 160 ? 3.252 -12.876 -13.756 1.00 74.25 160 LEU A N 1
ATOM 1272 C CA . LEU A 1 160 ? 3.150 -11.744 -14.683 1.00 74.25 160 LEU A CA 1
ATOM 1273 C C . LEU A 1 160 ? 4.395 -11.625 -15.554 1.00 74.25 160 LEU A C 1
ATOM 1275 O O . LEU A 1 160 ? 4.199 -11.333 -16.755 1.00 74.25 160 LEU A O 1
#

Secondary structure (DSSP, 8-state):
-HHHHHHHHHHHHHHHHHHHHHHHHHHHHHHHHHHHHHHHHT-SS--SHHHHHHHHHHHHHHHHHHHHHHHHH--TTHHHHHHHHHHHHHHHHHHHHHHHHHHHTTS---HHHHHHHHHHHHHHHHHHHHHHHHHHT--THHHHHHHHHHHHHHHHHTT-

Sequence (160 aa):
MVFKHNVLFNSMMASESNEKNIKQAAIYFFLATVITWYFVEWSPIYMSLNQKILSCCIAGAKWNVQMIAALVLMDERRWVFLRNIGVICLIGAIILIPYSISSLAGMENGTMFFLLSLVVSVSVMMVAYYYNVKKMKIGLGWFIGWVLCLVIAVAFQSFL

Foldseek 3Di:
DVVVVVVVVVVVVLVVVLVVLQVLLVVLQVLLLVLLLLLLVLAPPQPDPVLSVVLSVLVVVLLVVLLVCLVPPPDSCSSVLSNLLSNLSNQLSVLSVVQSVCSVVVNDSDNVVSVVSNVVSVVSSLVSNVVVCVVVVVDCVSSVSSVVSVVVSVVVSVVD

pLDDT: mean 89.27, std 10.2, range [56.91, 98.0]

Radius of gyration: 18.48 Å; chains: 1; bounding box: 51×31×54 Å